Protein AF-A0A368A7H3-F1 (afdb_monomer)

Sequence (128 aa):
MLRHKKNEIGLSNYLLGFVLSLFLTVLAFGSVMMGFLEDWSVSAKVIFLLGLAFIQMVVQIIFFLHINEGPDARWNLMSMWLSVCCVFIIVVGAWLTMRHLNYNMMGGSGRVIRSDVFLFLMPSVEKG

Mean predicted aligned error: 15.86 Å

pLDDT: mean 70.62, std 12.56, range [46.16, 93.0]

Foldseek 3Di:
DDPPPDPPPLVVVLVVLVVVLVVLVCVLVVCVVVPPCVVPDPVVVVVVNVVSVVVSVVSCLVNVLPPDPDPCNVVSVVVSVVVVVVVVCCVVVVVVVVVVVVVVVVPDDPPPPPDVVVVVPDDDDDDD

Solvent-accessible surface area (backbone atoms only — not comparable to full-atom values): 7835 Å² total; per-residue (Å²): 139,82,77,82,80,71,93,60,67,76,64,47,57,51,52,48,45,51,50,52,50,52,49,52,51,50,50,54,51,46,53,63,71,68,46,80,46,74,92,45,56,71,67,57,46,52,53,51,52,52,54,52,51,50,53,49,52,54,47,49,57,59,48,77,59,65,77,45,103,47,100,63,33,68,60,54,54,54,56,46,55,48,49,54,50,50,53,52,50,51,54,53,47,52,51,50,50,52,52,53,48,50,62,60,58,75,66,65,74,90,76,75,91,73,57,70,66,59,55,73,72,56,84,81,89,85,89,130

Secondary structure (DSSP, 8-state):
--------HHHHHHHHHHHHHHHHHHHHHHHHHTTTTTTS-HHHHHHHHHHHHHHHHHHHHHHHT----STTHHHHHHHHHHHHHHHHHHHHHHHHHHHHHHHHHTTS------SHHHHHT-SS----

Structure (mmCIF, N/CA/C/O backbone):
data_AF-A0A368A7H3-F1
#
_entry.id   AF-A0A368A7H3-F1
#
loop_
_atom_site.group_PDB
_atom_site.id
_atom_site.type_symbol
_atom_site.label_atom_id
_atom_site.label_alt_id
_atom_site.label_comp_id
_atom_site.label_asym_id
_atom_site.label_entity_id
_atom_site.label_seq_id
_atom_site.pdbx_PDB_ins_code
_atom_site.Cartn_x
_atom_site.Cartn_y
_atom_site.Cartn_z
_atom_site.occupancy
_atom_site.B_iso_or_equiv
_atom_site.auth_seq_id
_atom_site.auth_comp_id
_atom_site.auth_asym_id
_atom_site.auth_atom_id
_atom_site.pdbx_PDB_model_num
ATOM 1 N N . MET A 1 1 ? -44.015 8.250 27.687 1.00 46.22 1 MET A N 1
ATOM 2 C CA . MET A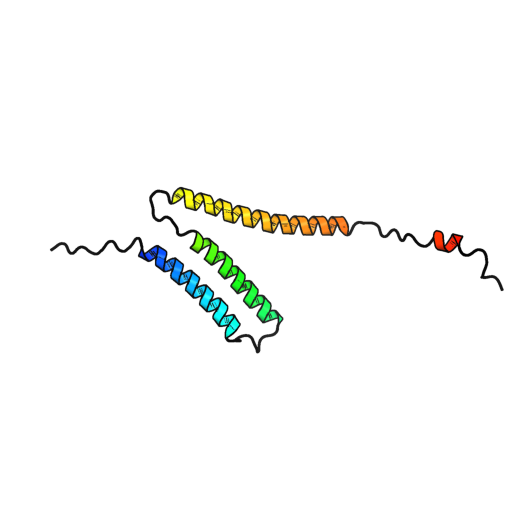 1 1 ? -43.829 8.208 26.217 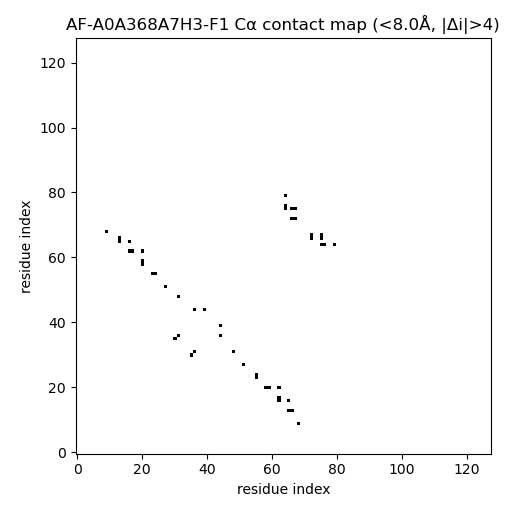1.00 46.22 1 MET A CA 1
ATOM 3 C C . MET A 1 1 ? -42.332 8.279 25.856 1.00 46.22 1 MET A C 1
ATOM 5 O O . MET A 1 1 ? -41.937 9.07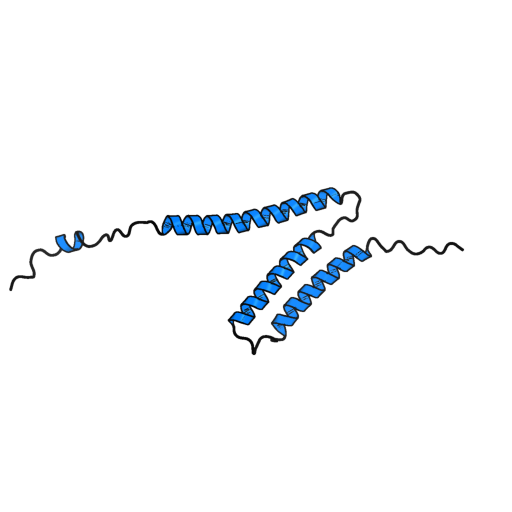4 25.017 1.00 46.22 1 MET A O 1
ATOM 9 N N . LEU A 1 2 ? -41.476 7.457 26.486 1.00 56.19 2 LEU A N 1
ATOM 10 C CA . LEU A 1 2 ? -40.023 7.450 26.246 1.00 56.19 2 LEU A CA 1
ATOM 11 C C . LEU A 1 2 ? -39.685 6.299 25.301 1.00 56.19 2 LEU A C 1
ATOM 13 O O . LEU A 1 2 ? -39.418 5.174 25.720 1.00 56.19 2 LEU A O 1
ATOM 17 N N . ARG A 1 3 ? -39.798 6.570 23.999 1.00 54.38 3 ARG A N 1
ATOM 18 C CA . ARG A 1 3 ? -39.491 5.596 22.955 1.00 54.38 3 ARG A CA 1
ATOM 19 C C . ARG A 1 3 ? -37.976 5.399 22.927 1.00 54.38 3 ARG A C 1
ATOM 21 O O . ARG A 1 3 ? -37.250 6.244 22.418 1.00 54.38 3 ARG A O 1
ATOM 28 N N . HIS A 1 4 ? -37.541 4.280 23.501 1.00 51.84 4 HIS A N 1
ATOM 29 C CA . HIS A 1 4 ? -36.254 3.622 23.292 1.00 51.84 4 HIS A CA 1
ATOM 30 C C . HIS A 1 4 ? -35.805 3.771 21.826 1.00 51.84 4 HIS A C 1
ATOM 32 O O . HIS A 1 4 ? -36.221 3.005 20.954 1.00 51.84 4 HIS A O 1
ATOM 38 N N . LYS A 1 5 ? -34.958 4.761 21.521 1.00 50.72 5 LYS A N 1
ATOM 39 C CA . LYS A 1 5 ? -34.255 4.819 20.236 1.00 50.72 5 LYS A CA 1
ATOM 40 C C . LYS A 1 5 ? -32.960 4.033 20.403 1.00 50.72 5 LYS A C 1
ATOM 42 O O . LYS A 1 5 ? -31.916 4.587 20.705 1.00 50.72 5 LYS A O 1
ATOM 47 N N . LYS A 1 6 ? -33.145 2.714 20.298 1.00 46.16 6 LYS A N 1
ATOM 48 C CA . LYS A 1 6 ? -32.192 1.659 19.934 1.00 46.16 6 LYS A CA 1
ATOM 49 C C . LYS A 1 6 ? -30.713 2.074 19.964 1.00 46.16 6 LYS A C 1
ATOM 51 O O . LYS A 1 6 ? -30.205 2.721 19.049 1.00 46.16 6 LYS A O 1
ATOM 56 N N . ASN A 1 7 ? -30.031 1.569 20.984 1.00 49.31 7 ASN A N 1
ATOM 57 C CA . ASN A 1 7 ? -28.589 1.381 21.028 1.00 49.31 7 ASN A CA 1
ATOM 58 C C . ASN A 1 7 ? -28.159 0.315 19.998 1.00 49.31 7 ASN A C 1
ATOM 60 O O . ASN A 1 7 ? -27.802 -0.793 20.378 1.00 49.31 7 ASN A O 1
ATOM 64 N N . GLU A 1 8 ? -28.202 0.621 18.699 1.00 51.94 8 GLU A N 1
ATOM 65 C CA . GLU A 1 8 ? -27.608 -0.241 17.649 1.00 51.94 8 GLU A CA 1
ATOM 66 C C . GLU A 1 8 ? -26.345 0.357 17.027 1.00 51.94 8 GLU A C 1
ATOM 68 O O . GLU A 1 8 ? -25.898 -0.043 15.957 1.00 51.94 8 GLU A O 1
ATOM 73 N N . ILE A 1 9 ? -25.745 1.322 17.720 1.00 52.00 9 ILE A N 1
ATOM 74 C CA . ILE A 1 9 ? -24.702 2.185 17.163 1.00 52.00 9 ILE A CA 1
ATOM 75 C C . ILE A 1 9 ? -23.293 1.574 17.324 1.00 52.00 9 ILE A C 1
ATOM 77 O O . ILE A 1 9 ? -22.393 1.952 16.589 1.00 52.00 9 ILE A O 1
ATOM 81 N N . GLY A 1 10 ? -23.096 0.568 18.190 1.00 51.81 10 GLY A N 1
ATOM 82 C CA . GLY A 1 10 ? -21.777 -0.067 18.385 1.00 51.81 10 GLY A CA 1
ATOM 83 C C . GLY A 1 10 ? -21.423 -1.162 17.365 1.00 51.81 10 GLY A C 1
ATOM 84 O O . GLY A 1 10 ? -20.281 -1.282 16.938 1.00 51.81 10 GLY A O 1
ATOM 85 N N . LEU A 1 11 ? -22.405 -1.950 16.912 1.00 54.38 11 LEU A N 1
ATOM 86 C CA . LEU A 1 11 ? -22.186 -2.996 15.895 1.00 54.38 11 LEU A CA 1
ATOM 87 C C . LEU A 1 11 ? -22.152 -2.428 14.468 1.00 54.38 11 LEU A C 1
ATOM 89 O O . LEU A 1 11 ? -21.520 -3.002 13.581 1.00 54.38 11 LEU A O 1
ATOM 93 N N . SER A 1 12 ? -22.817 -1.291 14.245 1.00 56.84 12 SER A N 1
ATOM 94 C CA . SER A 1 12 ? -22.956 -0.696 12.914 1.00 56.84 12 SER A CA 1
ATOM 95 C C . SER A 1 12 ? -21.646 -0.111 12.382 1.00 56.84 12 SER A C 1
ATOM 97 O O . SER A 1 12 ? -21.411 -0.188 11.181 1.00 56.84 12 SER A O 1
ATOM 99 N N . ASN A 1 13 ? -20.778 0.433 13.239 1.00 59.06 13 ASN A N 1
ATOM 100 C CA . ASN A 1 13 ? -19.496 1.004 12.806 1.00 59.06 13 ASN A CA 1
ATOM 101 C C . ASN A 1 13 ? -18.488 -0.078 12.382 1.00 59.06 13 ASN A C 1
ATOM 103 O O . ASN A 1 13 ? -17.781 0.087 11.389 1.00 59.06 13 ASN A O 1
ATOM 107 N N . TYR A 1 14 ? -18.492 -1.224 13.065 1.00 56.78 14 TYR A N 1
ATOM 108 C CA . TYR A 1 14 ? -17.692 -2.400 12.705 1.00 56.78 14 TYR A CA 1
ATOM 109 C C . TYR A 1 14 ? -18.048 -2.962 11.330 1.00 56.78 14 TYR A C 1
ATOM 111 O O . TYR A 1 14 ? -17.182 -3.210 10.490 1.00 56.78 14 TYR A O 1
ATOM 119 N N . LEU A 1 15 ? -19.347 -3.153 11.102 1.00 66.75 15 LEU A N 1
ATOM 120 C CA . LEU A 1 15 ? -19.868 -3.632 9.827 1.00 66.75 15 LEU A CA 1
ATOM 121 C C . LEU A 1 15 ? -19.644 -2.607 8.710 1.00 66.75 15 LEU A C 1
ATOM 123 O O . LEU A 1 15 ? -19.365 -3.003 7.582 1.00 66.75 15 LEU A O 1
ATOM 127 N N . LEU A 1 16 ? -19.696 -1.307 9.018 1.00 67.88 16 LEU A N 1
ATOM 128 C CA . LEU A 1 16 ? -19.455 -0.246 8.042 1.00 67.88 16 LEU A CA 1
ATOM 129 C C . LEU A 1 16 ? -18.037 -0.310 7.469 1.00 67.88 16 LEU A C 1
ATOM 131 O O . LEU A 1 16 ? -17.878 -0.277 6.251 1.00 67.88 16 LEU A O 1
ATOM 135 N N . GLY A 1 17 ? -17.012 -0.449 8.313 1.00 67.38 17 GLY A N 1
ATOM 136 C CA . GLY A 1 17 ? -15.651 -0.598 7.804 1.00 67.38 17 GLY A CA 1
ATOM 137 C C . GLY A 1 17 ? -15.483 -1.892 6.990 1.00 67.38 17 GLY A C 1
ATOM 138 O O . GLY A 1 17 ? -14.781 -1.887 5.977 1.00 67.38 17 GLY A O 1
ATOM 139 N N . PHE A 1 18 ? -16.141 -2.988 7.403 1.00 70.25 18 PHE A N 1
ATOM 140 C CA . PHE A 1 18 ? -15.995 -4.299 6.751 1.00 70.25 18 PHE A CA 1
ATOM 141 C C . PHE A 1 18 ? -16.524 -4.236 5.334 1.00 70.25 18 PHE A C 1
ATOM 143 O O . PHE A 1 18 ? -15.853 -4.631 4.380 1.00 70.25 18 PHE A O 1
ATOM 150 N N . VAL A 1 19 ? -17.708 -3.648 5.206 1.00 78.06 19 VAL A N 1
ATOM 151 C CA . VAL A 1 19 ? -18.347 -3.398 3.925 1.00 78.06 19 VAL A CA 1
ATOM 152 C C . VAL A 1 19 ? -17.515 -2.428 3.087 1.00 78.06 19 VAL A C 1
ATOM 154 O O . VAL A 1 19 ? -17.399 -2.648 1.888 1.00 78.06 19 VAL A O 1
ATOM 157 N N . LEU A 1 20 ? -16.876 -1.413 3.679 1.00 71.50 20 LEU A N 1
ATOM 158 C CA . LEU A 1 20 ? -16.042 -0.456 2.942 1.00 71.50 20 LEU A CA 1
ATOM 159 C C . LEU A 1 20 ? -14.773 -1.102 2.350 1.00 71.50 20 LEU A C 1
ATOM 161 O O . LEU A 1 20 ? -14.439 -0.841 1.195 1.00 71.50 20 LEU A O 1
ATOM 165 N N . SER A 1 21 ? -14.098 -1.978 3.103 1.00 74.81 21 SER A N 1
ATOM 166 C CA . SER A 1 21 ? -12.933 -2.743 2.623 1.00 74.81 21 SER A CA 1
ATOM 167 C C . SER A 1 21 ? -13.323 -3.753 1.542 1.00 74.81 21 SER A C 1
ATOM 169 O O . SER A 1 21 ? -12.696 -3.831 0.481 1.00 74.81 21 SER A O 1
ATOM 171 N N . LEU A 1 22 ? -14.418 -4.485 1.766 1.00 81.94 22 LEU A N 1
ATOM 172 C CA . LEU A 1 22 ? -14.954 -5.423 0.784 1.00 81.94 22 LEU A CA 1
ATOM 173 C C . LEU A 1 22 ? -15.351 -4.694 -0.508 1.00 81.94 22 LEU A C 1
ATOM 175 O O . LEU A 1 22 ? -15.013 -5.147 -1.598 1.00 81.94 22 LEU A O 1
ATOM 179 N N . PHE A 1 23 ? -16.000 -3.535 -0.386 1.00 84.12 23 PHE A N 1
ATOM 180 C CA . PHE A 1 23 ? -16.392 -2.694 -1.511 1.00 84.12 23 PHE A CA 1
ATOM 181 C C . PHE A 1 23 ? -15.178 -2.222 -2.317 1.00 84.12 23 PHE A C 1
ATOM 183 O O . PHE A 1 23 ? -15.171 -2.387 -3.534 1.00 84.12 23 PHE A O 1
ATOM 190 N N . LEU A 1 24 ? -14.124 -1.717 -1.663 1.00 76.88 24 LEU A N 1
ATOM 191 C CA . LEU A 1 24 ? -12.887 -1.325 -2.349 1.00 76.88 24 LEU A CA 1
ATOM 192 C C . LEU A 1 24 ? -12.202 -2.503 -3.047 1.00 76.88 24 LEU A C 1
ATOM 194 O O . LEU A 1 24 ? -11.707 -2.342 -4.158 1.00 76.88 24 LEU A O 1
ATOM 198 N N . THR A 1 25 ? -12.225 -3.689 -2.437 1.00 83.62 25 THR A N 1
ATOM 199 C CA . THR A 1 25 ? -11.649 -4.912 -3.019 1.00 83.62 25 THR A CA 1
ATOM 200 C C . THR A 1 25 ? -12.421 -5.356 -4.262 1.00 83.62 25 THR A C 1
ATOM 202 O O . THR A 1 25 ? -11.827 -5.714 -5.278 1.00 83.62 25 THR A O 1
ATOM 205 N N . VAL A 1 26 ? -13.753 -5.305 -4.216 1.00 85.12 26 VAL A N 1
ATOM 206 C CA . VAL A 1 26 ? -14.604 -5.599 -5.378 1.00 85.12 26 VAL A CA 1
ATOM 207 C C . VAL A 1 26 ? -14.387 -4.562 -6.479 1.00 85.12 26 VAL A C 1
ATOM 209 O O . VAL A 1 26 ? -14.326 -4.926 -7.649 1.00 85.12 26 VAL A O 1
ATOM 212 N N . LEU A 1 27 ? -14.203 -3.288 -6.125 1.00 82.06 27 LEU A N 1
ATOM 213 C CA . LEU A 1 27 ? -13.907 -2.214 -7.077 1.00 82.06 27 LEU A CA 1
ATOM 214 C C . LEU A 1 27 ? -12.522 -2.408 -7.720 1.00 82.06 27 LEU A C 1
ATOM 216 O O . LEU A 1 27 ? -12.385 -2.304 -8.938 1.00 82.06 27 LEU A O 1
ATOM 220 N N . ALA A 1 28 ? -11.519 -2.782 -6.922 1.00 75.56 28 ALA A N 1
ATOM 221 C CA . ALA A 1 28 ? -10.176 -3.143 -7.364 1.00 75.56 28 ALA A CA 1
ATOM 222 C C . ALA A 1 28 ? -10.192 -4.276 -8.390 1.00 75.56 28 ALA A C 1
ATOM 224 O O . ALA A 1 28 ? -9.677 -4.146 -9.501 1.00 75.56 28 ALA A O 1
ATOM 225 N N . PHE A 1 29 ? -10.813 -5.389 -8.007 1.00 77.56 29 PHE A N 1
ATOM 226 C CA . PHE A 1 29 ? -10.843 -6.601 -8.807 1.00 77.56 29 PHE A CA 1
ATOM 227 C C . PHE A 1 29 ? -11.742 -6.440 -10.033 1.00 77.56 29 PHE A C 1
ATOM 229 O O . PHE A 1 29 ? -11.377 -6.864 -11.123 1.00 77.56 29 PHE A O 1
ATOM 236 N N . GLY A 1 30 ? -12.877 -5.756 -9.879 1.00 80.62 30 GLY A N 1
ATOM 237 C CA . GLY A 1 30 ? -13.784 -5.420 -10.972 1.00 80.62 30 GLY A CA 1
ATOM 238 C C . GLY A 1 30 ? -13.124 -4.526 -12.019 1.00 80.62 30 GLY A C 1
ATOM 239 O O . GLY A 1 30 ? -13.271 -4.787 -13.209 1.00 80.62 30 GLY A O 1
ATOM 240 N N . SER A 1 31 ? -12.337 -3.532 -11.594 1.00 69.75 31 SER A N 1
ATOM 241 C CA . SER A 1 31 ? -11.572 -2.665 -12.500 1.00 69.75 31 SER A CA 1
ATOM 242 C C . SER A 1 31 ? -10.528 -3.443 -13.319 1.00 69.75 31 SER A C 1
ATOM 244 O O . SER A 1 31 ? -10.366 -3.197 -14.513 1.00 69.75 31 SER A O 1
ATOM 246 N N . VAL A 1 32 ? -9.870 -4.441 -12.714 1.00 70.31 32 VAL A N 1
ATOM 247 C CA . VAL A 1 32 ? -8.907 -5.317 -13.407 1.00 70.31 32 VAL A CA 1
ATOM 248 C C . VAL A 1 32 ? -9.602 -6.338 -14.318 1.00 70.31 32 VAL A C 1
ATOM 250 O O . VAL A 1 32 ? -9.155 -6.558 -15.441 1.00 70.31 32 VAL A O 1
ATOM 253 N N . MET A 1 33 ? -10.693 -6.956 -13.861 1.00 67.00 33 MET A N 1
ATOM 254 C CA . MET A 1 33 ? -11.360 -8.066 -14.552 1.00 67.00 33 MET A CA 1
ATOM 255 C C . MET A 1 33 ? -12.256 -7.613 -15.710 1.00 67.00 33 MET A C 1
ATOM 257 O O . MET A 1 33 ? -12.366 -8.330 -16.698 1.00 67.00 33 MET A O 1
ATOM 261 N N . MET A 1 34 ? -12.863 -6.423 -15.631 1.00 69.00 34 MET A N 1
ATOM 262 C CA . MET A 1 34 ? -13.649 -5.854 -16.737 1.00 69.00 34 MET A CA 1
ATOM 263 C C . MET A 1 34 ? -12.788 -5.300 -17.879 1.00 69.00 34 MET A C 1
ATOM 265 O O . MET A 1 34 ? -13.335 -4.769 -18.839 1.00 69.00 34 MET A O 1
ATOM 269 N N . GLY A 1 35 ? -11.457 -5.397 -17.797 1.00 61.34 35 GLY A N 1
ATOM 270 C CA . GLY A 1 35 ? -10.592 -5.044 -18.921 1.00 61.34 35 GLY A CA 1
ATOM 271 C C . GLY A 1 35 ? -10.669 -3.570 -19.331 1.00 61.34 35 GLY A C 1
ATOM 272 O O . GLY A 1 35 ? -10.271 -3.244 -20.442 1.00 61.34 35 GLY A O 1
ATOM 273 N N . PHE A 1 36 ? -11.097 -2.654 -18.444 1.00 58.28 36 PHE A N 1
ATOM 274 C CA . PHE A 1 36 ? -11.192 -1.202 -18.717 1.00 58.28 36 PHE A CA 1
ATOM 275 C C . PHE A 1 36 ? -9.876 -0.560 -19.188 1.00 58.28 36 PHE A C 1
ATOM 277 O O . PHE A 1 36 ? -9.846 0.591 -19.617 1.00 58.28 36 PHE A O 1
ATOM 284 N N . LEU A 1 37 ? -8.780 -1.306 -19.088 1.00 55.09 37 LEU A N 1
ATOM 285 C CA . LEU A 1 37 ? -7.449 -0.900 -19.476 1.00 55.09 37 LEU A CA 1
ATOM 286 C C . LEU A 1 37 ? -6.996 -1.523 -20.807 1.00 55.09 37 LEU A C 1
ATOM 288 O O . LEU A 1 37 ? -5.850 -1.312 -21.168 1.00 55.09 37 LEU A O 1
ATOM 292 N N . GLU A 1 38 ? -7.792 -2.318 -21.531 1.00 56.44 38 GLU A N 1
ATOM 293 C CA . GLU A 1 38 ? -7.343 -2.976 -22.776 1.00 56.44 38 GLU A CA 1
ATOM 294 C C . GLU A 1 38 ? -6.805 -2.006 -23.839 1.00 56.44 38 GLU A C 1
ATOM 296 O O . GLU A 1 38 ? -5.772 -2.311 -24.432 1.00 56.44 38 GLU A O 1
ATOM 301 N N . ASP A 1 39 ? -7.383 -0.807 -23.955 1.00 60.06 39 ASP A N 1
ATOM 302 C CA . ASP A 1 39 ? -6.885 0.279 -24.819 1.00 60.06 39 ASP A CA 1
ATOM 303 C C . ASP A 1 39 ? -5.697 1.065 -24.229 1.00 60.06 39 ASP A C 1
ATOM 305 O O . ASP A 1 39 ? -5.093 1.914 -24.888 1.00 60.06 39 ASP A O 1
ATOM 309 N N . TRP A 1 40 ? -5.346 0.819 -22.966 1.00 63.38 40 TRP A N 1
ATOM 310 C CA . TRP A 1 40 ? -4.306 1.556 -22.259 1.00 63.38 40 TRP A CA 1
ATOM 311 C C . TRP A 1 40 ? -2.958 0.860 -22.434 1.00 63.38 40 TRP A C 1
ATOM 313 O O . TRP A 1 40 ? -2.825 -0.355 -22.262 1.00 63.38 40 TRP A O 1
ATOM 323 N N . SER A 1 41 ? -1.926 1.658 -22.723 1.00 73.19 41 SER A N 1
ATOM 324 C CA . SER A 1 41 ? -0.541 1.185 -22.800 1.00 73.19 41 SER A CA 1
ATOM 325 C C . SER A 1 41 ? -0.168 0.355 -21.565 1.00 73.19 41 SER A C 1
ATOM 327 O O . SER A 1 41 ? -0.570 0.674 -20.442 1.00 73.19 41 SER A O 1
ATOM 329 N N . VAL A 1 42 ? 0.636 -0.696 -21.761 1.00 74.69 42 VAL A N 1
ATOM 330 C CA . VAL A 1 42 ? 1.077 -1.626 -20.704 1.00 74.69 42 VAL A CA 1
ATOM 331 C C . VAL A 1 42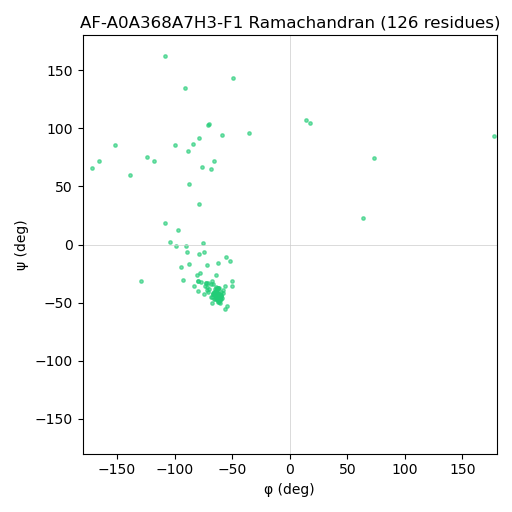 ? 1.646 -0.875 -19.492 1.00 74.69 42 VAL A C 1
ATOM 333 O O . VAL A 1 42 ? 1.391 -1.252 -18.351 1.00 74.69 42 VAL A O 1
ATOM 336 N N . SER A 1 43 ? 2.339 0.244 -19.716 1.00 74.00 43 SER A N 1
ATOM 337 C CA . SER A 1 43 ? 2.865 1.096 -18.644 1.00 74.00 43 SER A CA 1
ATOM 338 C C . SER A 1 43 ? 1.765 1.726 -17.781 1.00 74.00 43 SER A C 1
ATOM 340 O O . SER A 1 43 ? 1.898 1.782 -16.561 1.00 74.00 43 SER A O 1
ATOM 342 N N . ALA A 1 44 ? 0.662 2.163 -18.389 1.00 76.94 44 ALA A N 1
ATOM 343 C CA . ALA A 1 44 ? -0.449 2.785 -17.675 1.00 76.94 44 ALA A CA 1
ATOM 344 C C . ALA A 1 44 ? -1.263 1.752 -16.877 1.00 76.94 44 ALA A C 1
ATOM 346 O O . ALA A 1 44 ? -1.654 2.034 -15.745 1.00 76.94 44 ALA A O 1
ATOM 347 N N . LYS A 1 45 ? -1.413 0.525 -17.405 1.00 76.56 45 LYS A N 1
ATOM 348 C CA . LYS A 1 45 ? -1.948 -0.629 -16.656 1.00 76.56 45 LYS A CA 1
ATOM 349 C C . LYS A 1 45 ? -1.172 -0.869 -15.369 1.00 76.56 45 LYS A C 1
ATOM 351 O O . LYS A 1 45 ? -1.769 -0.936 -14.300 1.00 76.56 45 LYS A O 1
ATOM 356 N N . VAL A 1 46 ? 0.153 -0.984 -15.474 1.00 79.94 46 VAL A N 1
ATOM 357 C CA . VAL A 1 46 ? 1.024 -1.283 -14.329 1.00 79.94 46 VAL A CA 1
ATOM 358 C C . VAL A 1 46 ? 0.937 -0.182 -13.275 1.00 79.94 46 VAL A C 1
ATOM 360 O O . VAL A 1 46 ? 0.771 -0.490 -12.099 1.00 79.94 46 VAL A O 1
ATOM 363 N N . ILE A 1 47 ? 0.986 1.090 -13.681 1.00 83.19 47 ILE A N 1
ATOM 364 C CA . ILE A 1 47 ? 0.894 2.231 -12.757 1.00 83.19 47 ILE A CA 1
ATOM 365 C C . ILE A 1 47 ? -0.455 2.247 -12.030 1.00 83.19 47 ILE A C 1
ATOM 367 O O . ILE A 1 47 ? -0.491 2.423 -10.812 1.00 83.19 47 ILE A O 1
ATOM 371 N N . PHE A 1 48 ? -1.553 2.026 -12.755 1.00 81.81 48 PHE A N 1
ATOM 372 C CA . PHE A 1 48 ? -2.888 1.985 -12.168 1.00 81.81 48 PHE A CA 1
ATOM 373 C C . PHE A 1 48 ? -3.019 0.852 -11.142 1.00 81.81 48 PHE A C 1
ATOM 375 O O . PHE A 1 48 ? -3.448 1.086 -10.014 1.00 81.81 48 PHE A O 1
ATOM 382 N N . LEU A 1 49 ? -2.579 -0.359 -11.497 1.00 82.56 49 LEU A N 1
ATOM 383 C CA . LEU A 1 49 ? -2.641 -1.534 -10.623 1.00 82.56 49 LEU A CA 1
ATOM 384 C C . LEU A 1 49 ? -1.768 -1.368 -9.374 1.00 82.56 49 LEU A C 1
ATOM 386 O O . LEU A 1 49 ? -2.192 -1.730 -8.279 1.00 82.56 49 LEU A O 1
ATOM 390 N N . LEU A 1 50 ? -0.583 -0.769 -9.520 1.00 85.88 50 LEU A N 1
ATOM 391 C CA . LEU A 1 50 ? 0.309 -0.469 -8.401 1.00 85.88 50 LEU A CA 1
ATOM 392 C C . LEU A 1 50 ? -0.321 0.547 -7.437 1.00 85.88 50 LEU A C 1
ATOM 394 O O . LEU A 1 50 ? -0.282 0.352 -6.223 1.00 85.88 50 LEU A O 1
ATOM 398 N N . GLY A 1 51 ? -0.939 1.608 -7.969 1.00 85.88 51 GLY A N 1
ATOM 399 C CA . GLY A 1 51 ? -1.643 2.608 -7.163 1.00 85.88 51 GLY A CA 1
ATOM 400 C C . GLY A 1 51 ? -2.826 2.005 -6.409 1.00 85.88 51 GLY A C 1
ATOM 401 O O . GLY A 1 51 ? -3.013 2.260 -5.219 1.00 85.88 51 GLY A O 1
ATOM 402 N N . LEU A 1 52 ? -3.581 1.137 -7.077 1.00 82.94 52 LEU A N 1
ATOM 403 C CA . LEU A 1 52 ? -4.743 0.480 -6.499 1.00 82.94 52 LEU A CA 1
ATOM 404 C C . LEU A 1 52 ? -4.343 -0.549 -5.425 1.00 82.94 52 LEU A C 1
ATOM 406 O O . LEU A 1 52 ? -4.955 -0.595 -4.359 1.00 82.94 52 LEU A O 1
ATOM 410 N N . ALA A 1 53 ? -3.248 -1.283 -5.637 1.00 81.88 53 ALA A N 1
ATOM 411 C CA . ALA A 1 53 ? -2.656 -2.168 -4.634 1.00 81.88 53 ALA A CA 1
ATOM 412 C C . ALA A 1 53 ? -2.172 -1.406 -3.387 1.00 81.88 53 ALA A C 1
ATOM 414 O O . ALA A 1 53 ? -2.339 -1.884 -2.264 1.00 81.88 53 ALA A O 1
ATOM 415 N N . PHE A 1 54 ? -1.612 -0.206 -3.559 1.00 85.06 54 PHE A N 1
ATOM 416 C CA . PHE A 1 54 ? -1.170 0.625 -2.438 1.00 85.06 54 PHE A CA 1
ATOM 417 C C . PHE A 1 54 ? -2.354 1.138 -1.608 1.00 85.06 54 PHE A C 1
ATOM 419 O O . PHE A 1 54 ? -2.345 1.040 -0.382 1.00 85.06 54 PHE A O 1
ATOM 426 N N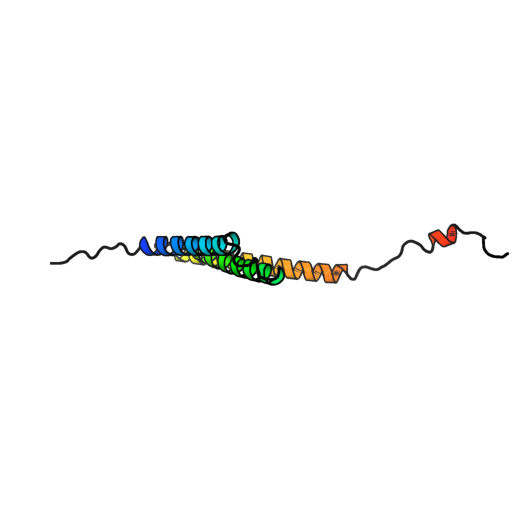 . ILE A 1 55 ? -3.410 1.620 -2.273 1.00 82.56 55 ILE A N 1
ATOM 427 C CA . ILE A 1 55 ? -4.658 2.039 -1.617 1.00 82.56 55 ILE A CA 1
ATOM 428 C C . ILE A 1 55 ? -5.277 0.865 -0.848 1.00 82.56 55 ILE A C 1
ATOM 430 O O . ILE A 1 55 ? -5.664 1.025 0.309 1.00 82.56 55 ILE A O 1
ATOM 434 N N . GLN A 1 56 ? -5.307 -0.323 -1.455 1.00 84.25 56 GLN A N 1
ATOM 435 C CA . GLN A 1 56 ? -5.806 -1.539 -0.819 1.00 84.25 56 GLN A CA 1
ATOM 436 C C . GLN A 1 56 ? -5.002 -1.906 0.437 1.00 84.25 56 GLN A C 1
ATOM 438 O O . GLN A 1 56 ? -5.590 -2.232 1.466 1.00 84.25 56 GLN A O 1
ATOM 443 N N . MET A 1 57 ? -3.670 -1.804 0.389 1.00 82.31 57 MET A N 1
ATOM 444 C CA . MET A 1 57 ? -2.801 -2.048 1.544 1.00 82.31 57 MET A CA 1
ATOM 445 C C . MET A 1 57 ? -3.133 -1.103 2.708 1.00 82.31 57 MET A C 1
ATOM 447 O O . MET A 1 57 ? -3.287 -1.551 3.843 1.00 82.31 57 MET A O 1
ATOM 451 N N . VAL A 1 58 ? -3.301 0.193 2.429 1.00 77.25 58 VAL A N 1
ATOM 452 C CA . VAL A 1 58 ? -3.642 1.202 3.447 1.00 77.25 58 VAL A CA 1
ATOM 453 C C . VAL A 1 58 ? -5.019 0.932 4.056 1.00 77.25 58 VAL A C 1
ATOM 455 O O . VAL A 1 58 ? -5.175 0.943 5.276 1.00 77.25 58 VAL A O 1
ATOM 458 N N . VAL A 1 59 ? -6.018 0.642 3.223 1.00 74.31 59 VAL A N 1
ATOM 459 C CA . VAL A 1 59 ? -7.396 0.379 3.665 1.00 74.31 59 VAL A CA 1
ATOM 460 C C . VAL A 1 59 ? -7.469 -0.888 4.503 1.00 74.31 59 VAL A C 1
ATOM 462 O O . VAL A 1 59 ? -8.138 -0.903 5.532 1.00 74.31 59 VAL A O 1
ATOM 465 N N . GLN A 1 60 ? -6.744 -1.935 4.114 1.00 72.81 60 GLN A N 1
ATOM 466 C CA . GLN A 1 60 ? -6.715 -3.184 4.859 1.00 72.81 60 GLN A CA 1
ATOM 467 C C . GLN A 1 60 ? -6.018 -3.027 6.215 1.00 72.81 60 GLN A C 1
ATOM 469 O O . GLN A 1 60 ? -6.480 -3.621 7.181 1.00 72.81 60 GLN A O 1
ATOM 474 N N . ILE A 1 61 ? -4.991 -2.179 6.330 1.00 66.88 61 ILE A N 1
ATOM 475 C CA . ILE A 1 61 ? -4.364 -1.841 7.621 1.00 66.88 61 ILE A CA 1
ATOM 476 C C . ILE A 1 61 ? -5.344 -1.090 8.534 1.00 66.88 61 ILE A C 1
ATOM 478 O O . ILE A 1 61 ? -5.4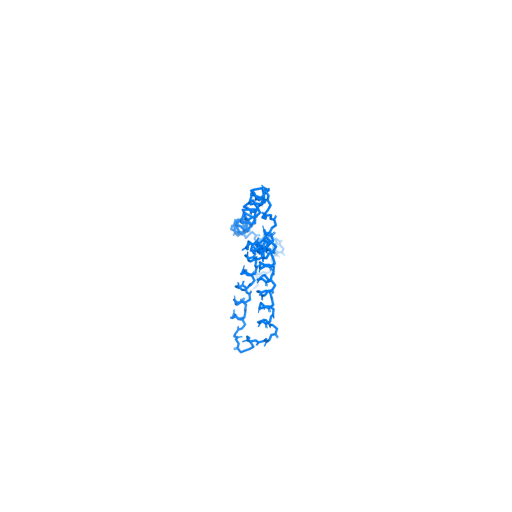56 -1.423 9.709 1.00 66.88 61 ILE A O 1
ATOM 482 N N . ILE A 1 62 ? -6.093 -0.120 8.000 1.00 68.56 62 ILE A N 1
ATOM 483 C CA . ILE A 1 62 ? -7.116 0.615 8.764 1.00 68.56 62 ILE A CA 1
ATOM 484 C C . ILE A 1 62 ? -8.246 -0.328 9.189 1.00 68.56 62 ILE A C 1
ATOM 486 O O . ILE A 1 62 ? -8.737 -0.256 10.313 1.00 68.56 62 ILE A O 1
ATOM 490 N N . PHE A 1 63 ? -8.659 -1.225 8.295 1.00 63.91 63 PHE A N 1
ATOM 491 C CA . PHE A 1 63 ? -9.823 -2.060 8.520 1.00 63.91 63 PHE A CA 1
ATOM 492 C C . PHE A 1 63 ? -9.547 -3.263 9.434 1.00 63.91 63 PHE A C 1
ATOM 494 O O . PHE A 1 63 ? -10.337 -3.559 10.329 1.00 63.91 63 PHE A O 1
ATOM 501 N N . PHE A 1 64 ? -8.386 -3.906 9.285 1.00 61.09 64 PHE A N 1
ATOM 502 C CA . PHE A 1 64 ? -7.923 -4.961 10.195 1.00 61.09 64 PHE A CA 1
ATOM 503 C C . PHE A 1 64 ? -7.721 -4.428 11.632 1.00 61.09 64 PHE A C 1
ATOM 505 O O . PHE A 1 64 ? -7.665 -5.214 12.575 1.00 61.09 64 PHE A O 1
ATOM 512 N N . LEU A 1 65 ? -7.665 -3.097 11.811 1.00 54.12 65 LEU A N 1
ATOM 513 C CA . LEU A 1 65 ? -7.560 -2.418 13.105 1.00 54.12 65 LEU A CA 1
ATOM 514 C C . LEU A 1 65 ? -8.883 -2.074 13.781 1.00 54.12 65 LEU A C 1
ATOM 516 O O . LEU A 1 65 ? -8.874 -1.637 14.927 1.00 54.12 65 LEU A O 1
ATOM 520 N N . HIS A 1 66 ? -10.038 -2.259 13.153 1.00 60.31 66 HIS A N 1
ATOM 521 C CA . HIS A 1 66 ? -11.301 -1.904 13.807 1.00 60.31 66 HIS A CA 1
ATOM 522 C C . HIS A 1 66 ? -11.858 -3.056 14.651 1.00 60.31 66 HIS A C 1
ATOM 524 O O . HIS A 1 66 ? -13.010 -3.429 14.492 1.00 60.31 66 HIS A O 1
ATOM 530 N N . ILE A 1 67 ? -11.056 -3.64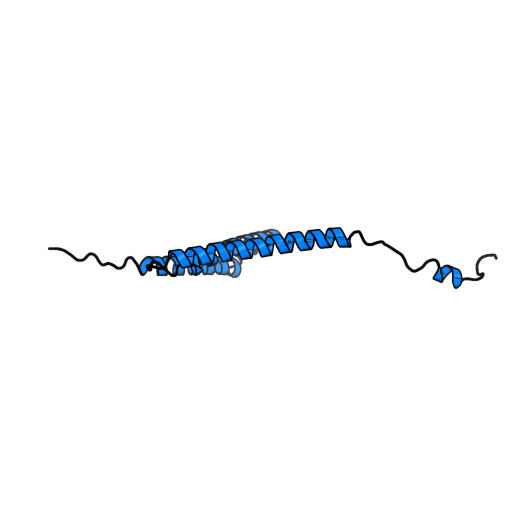2 15.552 1.00 50.56 67 ILE A N 1
ATOM 531 C CA . ILE A 1 67 ? -11.558 -4.499 16.644 1.00 50.56 67 ILE A CA 1
ATOM 532 C C . ILE A 1 67 ? -11.084 -3.981 18.007 1.00 50.56 67 ILE A C 1
ATOM 534 O O . ILE A 1 67 ? -10.179 -4.531 18.623 1.00 50.56 67 ILE A O 1
ATOM 538 N N . ASN A 1 68 ? -11.693 -2.895 18.477 1.00 48.84 68 ASN A N 1
ATOM 539 C CA . ASN A 1 68 ? -12.266 -2.762 19.827 1.00 48.84 68 ASN A CA 1
ATOM 540 C C . ASN A 1 68 ? -12.812 -1.340 19.980 1.00 48.84 68 ASN A C 1
ATOM 542 O O . ASN A 1 68 ? -12.103 -0.452 20.432 1.00 48.84 68 ASN A O 1
ATOM 546 N N . GLU A 1 69 ? -14.100 -1.143 19.702 1.00 50.56 69 GLU A N 1
ATOM 547 C CA . GLU A 1 69 ? -14.893 -0.120 20.412 1.00 50.56 69 GLU A CA 1
ATOM 548 C C . GLU A 1 69 ? -15.315 -0.653 21.799 1.00 50.56 69 GLU A C 1
ATOM 550 O O . GLU A 1 69 ? -16.415 -0.410 22.288 1.00 50.56 69 GLU A O 1
ATOM 555 N N . GLY A 1 70 ? -14.440 -1.448 22.418 1.00 55.62 70 GLY A N 1
ATOM 556 C CA . GLY A 1 70 ? -14.543 -1.934 23.783 1.00 55.62 70 GLY A CA 1
ATOM 557 C C . GLY A 1 70 ? -13.509 -1.236 24.675 1.00 55.62 70 GLY A C 1
ATOM 558 O O . GLY A 1 70 ? -12.551 -0.658 24.159 1.00 55.62 70 GLY A O 1
ATOM 559 N N . PRO A 1 71 ? -13.677 -1.282 26.008 1.00 55.19 71 PRO A N 1
ATOM 560 C CA . PRO A 1 71 ? -12.864 -0.545 26.985 1.00 55.19 71 PRO A CA 1
ATOM 561 C C . PRO A 1 71 ? -11.328 -0.710 26.872 1.00 55.19 71 PRO A C 1
ATOM 563 O O . PRO A 1 71 ? -10.596 0.123 27.403 1.00 55.19 71 PRO A O 1
ATOM 566 N N . ASP A 1 72 ? -10.838 -1.699 26.116 1.00 57.16 72 ASP A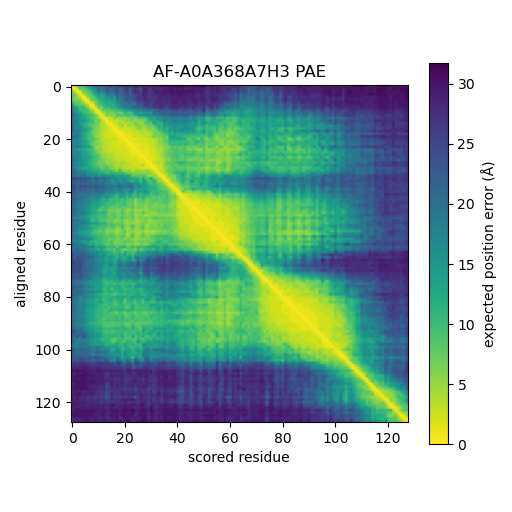 N 1
ATOM 567 C CA . ASP A 1 72 ? -9.416 -1.969 25.846 1.00 57.16 72 ASP A CA 1
ATOM 568 C C . ASP A 1 72 ? -8.883 -1.389 24.514 1.00 57.16 72 ASP A C 1
ATOM 570 O O . ASP A 1 72 ? -7.766 -1.698 24.087 1.00 57.16 72 ASP A O 1
ATOM 574 N N . ALA A 1 73 ? -9.639 -0.500 23.858 1.00 57.69 73 ALA A N 1
ATOM 575 C CA . ALA A 1 73 ? -9.304 0.128 22.569 1.00 57.69 73 ALA A CA 1
ATOM 576 C C . ALA A 1 73 ? -7.888 0.738 22.503 1.00 57.69 73 ALA A C 1
ATOM 578 O O . ALA A 1 73 ? -7.236 0.744 21.455 1.00 57.69 73 ALA A O 1
ATOM 579 N N . ARG A 1 74 ? -7.378 1.234 23.639 1.00 61.44 74 ARG A N 1
ATOM 580 C CA . ARG A 1 74 ? -6.073 1.907 23.722 1.00 61.44 74 ARG A CA 1
ATOM 581 C C . ARG A 1 74 ? -4.893 0.958 23.473 1.00 61.44 74 ARG A C 1
ATOM 583 O O . ARG A 1 74 ? -3.887 1.385 22.912 1.00 61.44 74 ARG A O 1
ATOM 590 N N . TRP A 1 75 ? -5.020 -0.319 23.836 1.00 62.50 75 TRP A N 1
ATOM 591 C CA . TRP A 1 75 ? -3.981 -1.332 23.606 1.00 62.50 75 TRP A CA 1
ATOM 592 C C . TRP A 1 75 ? -3.932 -1.810 22.152 1.00 62.50 75 TRP A C 1
ATOM 594 O O . TRP A 1 75 ? -2.855 -2.086 21.617 1.00 62.50 75 TRP A O 1
ATOM 604 N N . ASN A 1 76 ? -5.081 -1.831 21.480 1.00 66.94 76 ASN A N 1
ATOM 605 C CA . ASN A 1 76 ? -5.154 -2.177 20.065 1.00 66.94 76 ASN A CA 1
ATOM 606 C C . ASN A 1 76 ? -4.553 -1.067 19.178 1.00 66.94 76 ASN A C 1
ATOM 608 O O . ASN A 1 76 ? -3.753 -1.343 18.285 1.00 66.94 76 ASN A O 1
ATOM 612 N N . LEU A 1 77 ? -4.824 0.204 19.509 1.00 69.00 77 LEU A N 1
ATOM 613 C CA . LEU A 1 77 ? -4.187 1.366 18.869 1.00 69.00 77 LEU A CA 1
ATOM 614 C C . LEU A 1 77 ? -2.654 1.336 18.994 1.00 69.00 77 LEU A C 1
ATOM 616 O O . LEU A 1 77 ? -1.948 1.610 18.023 1.00 69.00 77 LEU A O 1
ATOM 620 N N . MET A 1 78 ? -2.134 0.961 20.168 1.00 71.81 78 MET A N 1
ATOM 621 C CA . MET A 1 78 ? -0.690 0.830 20.404 1.00 71.81 78 MET A CA 1
ATOM 622 C C . MET A 1 78 ? -0.064 -0.250 19.508 1.00 71.81 78 MET A C 1
ATOM 624 O O . MET A 1 78 ? 0.987 -0.037 18.902 1.00 71.81 78 MET A O 1
ATOM 628 N N . SER A 1 79 ? -0.741 -1.395 19.384 1.00 78.00 79 SER A N 1
ATOM 629 C CA . SER A 1 79 ? -0.278 -2.534 18.581 1.00 78.00 79 SER A CA 1
ATOM 630 C C . SER A 1 79 ? -0.202 -2.204 17.089 1.00 78.00 79 SER A C 1
ATOM 632 O O . SER A 1 79 ? 0.614 -2.771 16.362 1.00 78.00 79 SER A O 1
ATOM 634 N N . MET A 1 80 ? -0.996 -1.243 16.621 1.00 73.12 80 MET A N 1
ATOM 635 C CA . MET A 1 80 ? -1.003 -0.878 15.210 1.00 73.12 80 MET A CA 1
ATOM 636 C C . MET A 1 80 ? -0.094 0.249 14.804 1.00 73.12 80 MET A C 1
ATOM 638 O O . MET A 1 80 ? 0.488 0.163 13.724 1.00 73.12 80 MET A O 1
ATOM 642 N N . TRP A 1 81 ? 0.159 1.212 15.682 1.00 78.75 81 TRP A N 1
ATOM 643 C CA . TRP A 1 81 ? 1.317 2.075 15.479 1.00 78.75 81 TRP A CA 1
ATOM 644 C C . TRP A 1 81 ? 2.610 1.256 15.422 1.00 78.75 81 TRP A C 1
ATOM 646 O O . TRP A 1 81 ? 3.449 1.504 14.560 1.00 78.75 81 TRP A O 1
ATOM 656 N N . LEU A 1 82 ? 2.736 0.216 16.253 1.00 83.38 82 LEU A N 1
ATOM 657 C CA . LEU A 1 82 ? 3.874 -0.701 16.200 1.00 83.38 82 LEU A CA 1
ATOM 658 C C . LEU A 1 82 ? 3.966 -1.445 14.858 1.00 83.38 82 LEU A C 1
ATOM 660 O O . LEU A 1 82 ? 5.039 -1.474 14.258 1.00 83.38 82 LEU A O 1
ATOM 664 N N . SER A 1 83 ? 2.866 -2.031 14.374 1.00 82.44 83 SER A N 1
ATOM 665 C CA . SER A 1 83 ? 2.850 -2.769 13.103 1.00 82.44 83 SER A CA 1
ATOM 666 C C . SER A 1 83 ? 3.205 -1.875 11.910 1.00 82.44 83 SER A C 1
ATOM 668 O O . SER A 1 83 ? 4.078 -2.231 11.117 1.00 82.44 83 SER A O 1
ATOM 670 N N . VAL A 1 84 ? 2.614 -0.677 11.828 1.00 82.00 84 VAL A N 1
ATOM 671 C CA . VAL A 1 84 ? 2.904 0.297 10.763 1.00 82.00 84 VAL A CA 1
ATOM 672 C C . VAL A 1 84 ? 4.365 0.742 10.805 1.00 82.00 84 VAL A C 1
ATOM 674 O O . VAL A 1 84 ? 5.041 0.717 9.777 1.00 82.00 84 VAL A O 1
ATOM 677 N N . CYS A 1 85 ? 4.885 1.086 11.988 1.00 87.06 85 CYS A N 1
ATOM 678 C CA . CYS A 1 85 ? 6.296 1.430 12.156 1.00 87.06 85 CYS A CA 1
ATOM 679 C C . CYS A 1 85 ? 7.216 0.268 11.755 1.00 87.06 85 CYS A C 1
ATOM 681 O O . CYS A 1 85 ? 8.224 0.491 11.090 1.00 87.06 85 CYS A O 1
ATOM 683 N N . CYS A 1 86 ? 6.863 -0.970 12.108 1.00 89.50 86 CYS A N 1
ATOM 684 C CA . CYS A 1 86 ? 7.637 -2.159 11.760 1.00 89.50 86 CYS A CA 1
ATOM 685 C C . CYS A 1 86 ? 7.715 -2.355 10.238 1.00 89.50 86 CYS A C 1
ATOM 687 O O . CYS A 1 86 ? 8.809 -2.480 9.690 1.00 89.50 86 CYS A O 1
ATOM 689 N N . VAL A 1 87 ? 6.576 -2.291 9.538 1.00 88.25 87 VAL A N 1
ATOM 690 C CA . VAL A 1 87 ? 6.529 -2.378 8.067 1.00 88.25 87 VAL A CA 1
ATOM 691 C C . VAL A 1 87 ? 7.345 -1.254 7.429 1.00 88.25 87 VAL A C 1
ATOM 693 O O . VAL A 1 87 ? 8.135 -1.511 6.520 1.00 88.25 87 VAL A O 1
ATOM 696 N N . PHE A 1 88 ? 7.216 -0.024 7.929 1.00 87.25 88 PHE A N 1
ATOM 697 C CA . PHE A 1 88 ? 7.974 1.120 7.426 1.00 87.25 88 PHE A CA 1
ATOM 698 C C . PHE A 1 88 ? 9.489 0.914 7.568 1.00 87.25 88 PHE A C 1
ATOM 700 O O . PHE A 1 88 ? 10.231 1.103 6.605 1.00 87.25 88 PHE A O 1
ATOM 707 N N . ILE A 1 89 ? 9.944 0.456 8.740 1.00 92.50 89 ILE A N 1
ATOM 708 C CA . ILE A 1 89 ? 11.357 0.153 9.002 1.00 92.50 89 ILE A CA 1
ATOM 709 C C . ILE A 1 89 ? 11.850 -0.977 8.096 1.00 92.50 89 ILE A C 1
ATOM 711 O O . ILE A 1 89 ? 12.946 -0.869 7.553 1.00 92.50 89 ILE A O 1
ATOM 715 N N . ILE A 1 90 ? 11.062 -2.036 7.888 1.00 92.38 90 ILE A N 1
ATOM 716 C CA . ILE A 1 90 ? 11.447 -3.158 7.021 1.00 92.38 90 ILE A CA 1
ATOM 717 C C . ILE A 1 90 ? 11.598 -2.699 5.569 1.00 92.38 90 ILE A C 1
ATOM 719 O O . ILE A 1 90 ? 12.594 -3.031 4.936 1.00 92.38 90 ILE A O 1
ATOM 723 N N . VAL A 1 91 ? 10.654 -1.919 5.035 1.00 90.88 91 VAL A N 1
ATOM 724 C CA . VAL A 1 91 ? 10.699 -1.454 3.637 1.00 90.88 91 VAL A CA 1
ATOM 725 C C . VAL A 1 91 ? 11.856 -0.483 3.418 1.00 90.88 91 VAL A C 1
ATOM 727 O O . VAL A 1 91 ? 12.654 -0.662 2.496 1.00 90.88 91 VAL A O 1
ATOM 730 N N . VAL A 1 92 ? 11.977 0.532 4.276 1.00 93.00 92 VAL A N 1
ATOM 731 C CA . VAL A 1 92 ? 13.052 1.528 4.189 1.00 93.00 92 VAL A CA 1
ATOM 732 C C . VAL A 1 92 ? 14.409 0.875 4.440 1.00 93.00 92 VAL A C 1
ATOM 734 O O . VAL A 1 92 ? 15.356 1.136 3.700 1.00 93.00 92 VAL A O 1
ATOM 737 N N . GLY A 1 93 ? 14.494 -0.011 5.433 1.00 90.25 93 GLY A N 1
ATOM 738 C CA . GLY A 1 93 ? 15.685 -0.787 5.758 1.00 90.25 93 GLY A CA 1
ATOM 739 C C . GLY A 1 93 ? 16.110 -1.683 4.602 1.00 90.25 93 GLY A C 1
ATOM 740 O O . GLY A 1 93 ? 17.250 -1.593 4.163 1.00 90.25 93 GLY A O 1
ATOM 741 N N . ALA A 1 94 ? 15.193 -2.467 4.031 1.00 91.25 94 ALA A N 1
ATOM 742 C CA . ALA A 1 94 ? 15.478 -3.315 2.877 1.00 91.25 94 ALA A CA 1
ATOM 743 C C . ALA A 1 94 ? 15.950 -2.495 1.670 1.00 91.25 94 ALA A C 1
ATOM 745 O O . ALA A 1 94 ? 16.932 -2.860 1.022 1.00 91.25 94 ALA A O 1
ATOM 746 N N . TRP A 1 95 ? 15.307 -1.357 1.391 1.00 91.44 95 TRP A N 1
ATOM 747 C CA . TRP A 1 95 ? 15.704 -0.491 0.283 1.00 91.44 95 TRP A CA 1
ATOM 748 C C . TRP A 1 95 ? 17.094 0.123 0.506 1.00 91.44 95 TRP A C 1
ATOM 750 O O . TRP A 1 95 ? 17.945 0.071 -0.387 1.00 91.44 95 TRP A O 1
ATOM 760 N N . LEU A 1 96 ? 17.365 0.658 1.699 1.00 88.56 96 LEU A N 1
ATOM 761 C CA . LEU A 1 96 ? 18.682 1.185 2.061 1.00 88.56 96 LEU A CA 1
ATOM 762 C C . LEU A 1 96 ? 19.756 0.104 1.994 1.00 88.56 96 LEU A C 1
ATOM 764 O O . LEU A 1 96 ? 20.802 0.347 1.402 1.00 88.56 96 LEU A O 1
ATOM 768 N N . THR A 1 97 ? 19.493 -1.087 2.530 1.00 87.88 97 THR A N 1
ATOM 769 C CA . THR A 1 97 ? 20.415 -2.225 2.487 1.00 87.88 97 THR A CA 1
ATOM 770 C C . THR A 1 97 ? 20.716 -2.634 1.052 1.00 87.88 97 THR A C 1
ATOM 772 O O . THR A 1 97 ? 21.886 -2.773 0.711 1.00 87.88 97 THR A O 1
ATOM 775 N N . MET A 1 98 ? 19.709 -2.765 0.183 1.00 86.94 98 MET A N 1
ATOM 776 C CA . MET A 1 98 ? 19.934 -3.105 -1.226 1.00 86.94 98 MET A CA 1
ATOM 777 C C . MET A 1 98 ? 20.735 -2.027 -1.955 1.00 86.94 98 MET A C 1
ATOM 779 O O . MET A 1 98 ? 21.655 -2.353 -2.701 1.00 86.94 98 MET A O 1
ATOM 783 N N . ARG A 1 99 ? 20.443 -0.740 -1.721 1.00 84.69 99 ARG A N 1
ATOM 784 C CA . ARG A 1 99 ? 21.244 0.351 -2.294 1.00 84.69 99 ARG A CA 1
ATOM 785 C C . ARG A 1 99 ? 22.675 0.308 -1.774 1.00 84.69 99 ARG A C 1
ATOM 787 O O . ARG A 1 99 ? 23.600 0.387 -2.571 1.00 84.69 99 ARG A O 1
ATOM 794 N N . HIS A 1 100 ? 22.859 0.153 -0.467 1.00 87.31 100 HIS A N 1
ATOM 795 C CA . HIS A 1 100 ? 24.167 0.126 0.176 1.00 87.31 100 HIS A CA 1
ATOM 796 C C . HIS A 1 100 ? 25.013 -1.061 -0.302 1.00 87.31 100 HIS A C 1
ATOM 798 O O . HIS A 1 100 ? 26.168 -0.867 -0.662 1.00 87.31 100 HIS A O 1
ATOM 804 N N . LEU A 1 101 ? 24.430 -2.262 -0.407 1.00 82.69 101 LEU A N 1
ATOM 805 C CA . LEU A 1 101 ? 25.100 -3.427 -0.986 1.00 82.69 101 LEU A CA 1
ATOM 806 C C . LEU A 1 101 ? 25.420 -3.233 -2.469 1.00 82.69 101 LEU A C 1
ATOM 808 O O . LEU A 1 101 ? 26.524 -3.564 -2.877 1.00 82.69 101 LEU A O 1
ATOM 812 N N . ASN A 1 102 ? 24.506 -2.686 -3.274 1.00 82.94 102 ASN A N 1
ATOM 813 C CA . ASN A 1 102 ? 24.762 -2.460 -4.699 1.00 82.94 102 ASN A CA 1
ATOM 814 C C . ASN A 1 102 ? 25.907 -1.454 -4.915 1.00 82.94 102 ASN A C 1
ATOM 816 O O . ASN A 1 102 ? 26.831 -1.719 -5.680 1.00 82.94 102 ASN A O 1
ATOM 820 N N . TYR A 1 103 ? 25.918 -0.348 -4.162 1.00 77.12 103 TYR A N 1
ATOM 821 C CA . TYR A 1 103 ? 27.048 0.586 -4.161 1.00 77.12 103 TYR A CA 1
ATOM 822 C C . TYR A 1 103 ? 28.348 -0.075 -3.677 1.00 77.12 103 TYR A C 1
ATOM 824 O O . TYR A 1 103 ? 29.408 0.197 -4.234 1.00 77.12 103 TYR A O 1
ATOM 832 N N . ASN A 1 104 ? 28.280 -0.968 -2.685 1.00 82.88 104 ASN A N 1
ATOM 833 C CA . ASN A 1 104 ? 29.454 -1.646 -2.133 1.00 82.88 104 ASN A CA 1
ATOM 834 C C . ASN A 1 104 ? 29.971 -2.804 -3.013 1.00 82.88 104 ASN A C 1
ATOM 836 O O . ASN A 1 104 ? 31.148 -3.145 -2.956 1.00 82.88 104 ASN A O 1
ATOM 840 N N . MET A 1 105 ? 29.121 -3.401 -3.852 1.00 71.00 105 MET A N 1
ATOM 841 C CA . MET A 1 105 ? 29.484 -4.490 -4.769 1.00 71.00 105 MET A CA 1
ATOM 842 C C . MET A 1 105 ? 29.852 -3.991 -6.175 1.00 71.00 105 MET A C 1
ATOM 844 O O . MET A 1 105 ? 30.592 -4.672 -6.878 1.00 71.00 105 MET A O 1
ATOM 848 N N . MET A 1 106 ? 29.449 -2.776 -6.566 1.00 65.88 106 MET A N 1
ATOM 849 C CA . MET A 1 106 ? 29.945 -2.105 -7.782 1.00 65.88 106 MET A CA 1
ATOM 850 C C . MET A 1 106 ? 31.381 -1.553 -7.647 1.00 65.88 106 MET A C 1
ATOM 852 O O . MET A 1 106 ? 31.955 -1.113 -8.639 1.00 65.88 106 MET A O 1
ATOM 856 N N . GLY A 1 107 ? 31.989 -1.597 -6.453 1.00 64.44 107 GLY A N 1
ATOM 857 C CA . GLY A 1 107 ? 33.397 -1.231 -6.214 1.00 64.44 107 GLY A CA 1
ATOM 858 C C . GLY A 1 107 ? 34.408 -2.385 -6.353 1.00 64.44 107 GLY A C 1
ATOM 859 O O . GLY A 1 107 ? 35.609 -2.185 -6.170 1.00 64.44 107 GLY A O 1
ATOM 860 N N . GLY A 1 108 ? 33.948 -3.604 -6.654 1.00 63.34 108 GLY A N 1
ATOM 861 C CA . GLY A 1 108 ? 34.763 -4.821 -6.680 1.00 63.34 108 GLY A CA 1
ATOM 862 C C . GLY A 1 108 ? 35.522 -5.040 -7.990 1.00 63.34 108 GLY A C 1
ATOM 863 O O . GLY A 1 108 ? 35.045 -5.742 -8.870 1.00 63.34 108 GLY A O 1
ATOM 864 N N . SER A 1 109 ? 36.711 -4.440 -8.078 1.00 66.06 109 SER A N 1
ATOM 865 C CA . SER A 1 109 ? 37.893 -4.832 -8.870 1.00 66.06 109 SER A CA 1
ATOM 866 C C . SER A 1 109 ? 37.688 -5.834 -10.024 1.00 66.06 109 SER A C 1
ATOM 868 O O . SER A 1 109 ? 37.661 -7.052 -9.835 1.00 66.06 109 SER A O 1
ATOM 870 N N . GLY A 1 110 ? 37.702 -5.309 -11.253 1.00 62.75 110 GLY A N 1
ATOM 871 C CA . GLY A 1 110 ? 37.899 -6.067 -12.490 1.00 62.75 110 GLY A CA 1
ATOM 872 C C . GLY A 1 110 ? 39.322 -6.621 -12.624 1.00 62.75 110 GLY A C 1
ATOM 873 O O . GLY A 1 110 ? 40.065 -6.234 -13.523 1.00 62.75 110 GLY A O 1
ATOM 874 N N . ARG A 1 111 ? 39.722 -7.544 -11.745 1.00 65.19 111 ARG A N 1
ATOM 875 C CA . ARG A 1 111 ? 40.923 -8.359 -11.958 1.00 65.19 111 ARG A CA 1
ATOM 876 C C . ARG A 1 111 ? 40.604 -9.478 -12.942 1.00 65.19 111 ARG A C 1
ATOM 878 O O . ARG A 1 111 ? 40.184 -10.570 -12.572 1.00 65.19 111 ARG A O 1
ATOM 885 N N . VAL A 1 112 ? 40.840 -9.168 -14.211 1.00 61.72 112 VAL A N 1
ATOM 886 C CA . VAL A 1 112 ? 40.957 -10.111 -15.324 1.00 61.72 112 VAL A CA 1
ATOM 887 C C . VAL A 1 112 ? 42.094 -11.093 -15.010 1.00 61.72 112 VAL A C 1
ATOM 889 O O . VAL A 1 112 ? 43.261 -10.820 -15.271 1.00 61.72 112 VAL A O 1
ATOM 892 N N . ILE A 1 113 ? 41.776 -12.249 -14.424 1.00 63.12 113 ILE A N 1
ATOM 893 C CA . ILE A 1 113 ? 42.703 -13.385 -14.303 1.00 63.12 113 ILE A CA 1
ATOM 894 C C . ILE A 1 113 ? 42.795 -14.073 -15.678 1.00 63.12 113 ILE A C 1
ATOM 896 O O . ILE A 1 113 ? 42.289 -15.178 -15.828 1.00 63.12 113 ILE A O 1
ATOM 900 N N . ARG A 1 114 ? 43.356 -13.417 -16.712 1.00 64.56 114 ARG A N 1
ATOM 901 C CA . ARG A 1 114 ? 43.824 -14.078 -17.958 1.00 64.56 114 ARG A CA 1
ATOM 902 C C . ARG A 1 114 ? 44.605 -13.148 -18.907 1.00 64.56 114 ARG A C 1
ATOM 904 O O . ARG A 1 114 ? 44.170 -12.923 -20.027 1.00 64.56 114 ARG A O 1
ATOM 911 N N . SER A 1 115 ? 45.784 -12.681 -18.505 1.00 59.84 115 SER A N 1
ATOM 912 C CA . SER A 1 115 ? 46.812 -12.227 -19.470 1.00 59.84 115 SER A CA 1
ATOM 913 C C . SER A 1 115 ? 48.171 -12.872 -19.193 1.00 59.84 115 SER A C 1
ATOM 915 O O . SER A 1 115 ? 48.879 -13.224 -20.130 1.00 59.84 115 SER A O 1
ATOM 917 N N . ASP A 1 116 ? 48.476 -13.180 -17.930 1.00 61.00 116 ASP A N 1
ATOM 918 C CA . ASP A 1 116 ? 49.781 -13.741 -17.546 1.00 61.00 116 ASP A CA 1
ATOM 919 C C . ASP A 1 116 ? 49.891 -15.253 -17.831 1.00 61.00 116 ASP A C 1
ATOM 921 O O . ASP A 1 116 ? 50.951 -15.748 -18.205 1.00 61.00 116 ASP A O 1
ATOM 925 N N . VAL A 1 117 ? 48.774 -15.993 -17.740 1.00 68.75 117 VAL A N 1
ATOM 926 C CA . VAL A 1 117 ? 48.710 -17.425 -18.114 1.00 68.75 117 VAL A CA 1
ATOM 927 C C . VAL A 1 117 ? 48.763 -17.611 -19.633 1.00 68.75 117 VAL A C 1
ATOM 929 O O . VAL A 1 117 ? 49.320 -18.591 -20.115 1.00 68.75 117 VAL A O 1
ATOM 932 N N . PHE A 1 118 ? 48.199 -16.672 -20.400 1.00 67.94 118 PHE A N 1
ATOM 933 C CA . PHE A 1 118 ? 48.248 -16.720 -21.864 1.00 67.94 118 PHE A CA 1
ATOM 934 C C . PHE A 1 118 ? 49.655 -16.387 -22.388 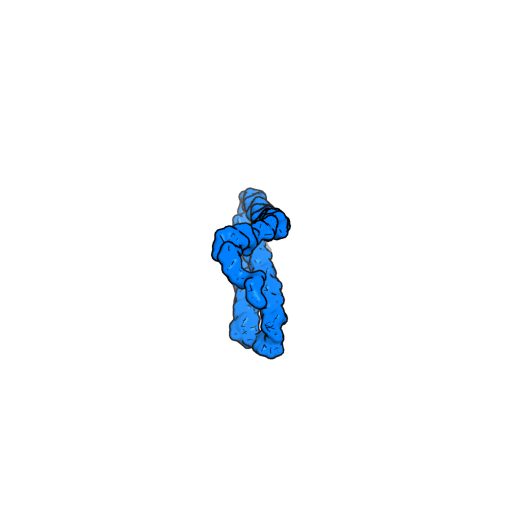1.00 67.94 118 PHE A C 1
ATOM 936 O O . PHE A 1 118 ? 50.101 -17.010 -23.346 1.00 67.94 118 PHE A O 1
ATOM 943 N N . LEU A 1 119 ? 50.389 -15.501 -21.699 1.00 69.38 119 LEU A N 1
ATOM 944 C CA . LEU A 1 119 ? 51.794 -15.198 -21.995 1.00 69.38 119 LEU A CA 1
ATOM 945 C C . LEU A 1 119 ? 52.715 -16.408 -21.727 1.00 69.38 119 LEU A C 1
ATOM 947 O O . LEU A 1 119 ? 53.595 -16.708 -22.527 1.00 69.38 119 LEU A O 1
ATOM 951 N N . PHE A 1 120 ? 52.493 -17.155 -20.640 1.00 71.94 120 PHE A N 1
ATOM 952 C CA . PHE A 1 120 ? 53.325 -18.321 -20.293 1.00 71.94 120 PHE A CA 1
ATOM 953 C C . PHE A 1 120 ? 53.100 -19.543 -21.210 1.00 71.94 120 PHE A C 1
ATOM 955 O O . PHE A 1 120 ? 53.934 -20.445 -21.253 1.00 71.94 120 PHE A O 1
ATOM 962 N N . LEU A 1 121 ? 51.983 -19.580 -21.951 1.00 72.62 121 LEU A N 1
ATOM 963 C CA . LEU A 1 121 ? 51.618 -20.667 -22.870 1.00 72.62 121 LEU A CA 1
ATOM 964 C C . LEU A 1 121 ? 51.946 -20.381 -24.348 1.00 72.62 121 LEU A C 1
ATOM 966 O O . LEU A 1 121 ? 51.737 -21.263 -25.178 1.00 72.62 121 LEU A O 1
ATOM 970 N N . MET A 1 122 ? 52.488 -19.204 -24.691 1.00 65.81 122 MET A N 1
ATOM 971 C CA . MET A 1 122 ? 53.016 -18.919 -26.034 1.00 65.81 122 MET A CA 1
ATOM 972 C C . MET A 1 122 ? 54.522 -18.611 -26.023 1.00 65.81 122 MET A C 1
ATOM 974 O O . MET A 1 122 ? 54.936 -17.478 -26.282 1.00 65.81 122 MET A O 1
ATOM 978 N N . PRO A 1 123 ? 55.390 -19.611 -25.796 1.00 61.81 123 PRO A N 1
ATOM 979 C CA . PRO A 1 123 ? 56.745 -19.536 -26.302 1.00 61.81 123 PRO A CA 1
ATOM 980 C C . PRO A 1 123 ? 56.701 -19.671 -27.833 1.00 61.81 123 PRO A C 1
ATOM 982 O O . PRO A 1 123 ? 56.580 -20.764 -28.375 1.00 61.81 123 PRO A O 1
ATOM 985 N N . SER A 1 124 ? 56.862 -18.539 -28.521 1.00 64.81 124 SER A N 1
ATOM 986 C CA . SER A 1 124 ? 57.413 -18.478 -29.880 1.00 64.81 124 SER A CA 1
ATOM 987 C C . SER A 1 124 ? 56.523 -18.969 -31.037 1.00 64.81 124 SER A C 1
ATOM 989 O O . SER A 1 124 ? 56.826 -19.976 -31.671 1.00 64.81 124 SER A O 1
ATOM 991 N N . VAL A 1 125 ? 55.507 -18.183 -31.416 1.00 64.12 125 VAL A N 1
ATOM 992 C CA . VAL A 1 125 ? 54.920 -18.227 -32.775 1.00 64.12 125 VAL A CA 1
ATOM 993 C C . VAL A 1 125 ? 54.621 -16.808 -33.273 1.00 64.12 125 VAL A C 1
ATOM 995 O O . VAL A 1 125 ? 53.474 -16.485 -33.517 1.00 64.12 125 VAL A O 1
ATOM 998 N N . GLU A 1 126 ? 55.625 -15.929 -33.386 1.00 62.16 126 GLU A N 1
ATOM 999 C CA . GLU A 1 126 ? 55.515 -14.747 -34.270 1.00 62.16 126 GLU A CA 1
ATOM 1000 C C . GLU A 1 126 ? 56.876 -14.079 -34.524 1.00 62.16 126 GLU A C 1
ATOM 1002 O O . GLU A 1 126 ? 57.145 -13.007 -33.992 1.00 62.16 126 GLU A O 1
ATOM 1007 N N . LYS A 1 127 ? 57.754 -14.714 -35.314 1.00 49.84 127 LYS A N 1
ATOM 1008 C CA . LYS A 1 127 ? 58.777 -14.030 -36.135 1.00 49.84 127 LYS A CA 1
ATOM 1009 C C . LYS A 1 127 ? 59.087 -14.898 -37.358 1.00 49.84 127 LYS A C 1
ATOM 1011 O O . LYS A 1 127 ? 59.996 -15.724 -37.311 1.00 49.84 127 LYS A O 1
ATOM 1016 N N . GLY A 1 128 ? 58.282 -14.737 -38.404 1.00 46.59 128 GLY A N 1
ATOM 1017 C CA . GLY A 1 128 ? 58.515 -15.232 -39.761 1.00 46.59 128 GLY A CA 1
ATOM 1018 C C . GLY A 1 128 ? 58.276 -14.091 -40.728 1.00 46.59 128 GLY A C 1
ATOM 1019 O O . GLY A 1 128 ? 57.183 -13.497 -40.617 1.00 46.59 128 GLY A O 1
#

Radius of gyration: 29.9 Å; Cα contacts (8 Å, |Δi|>4): 24; chains: 1; bounding box: 103×29×67 Å